Protein AF-A0A2D4P005-F1 (afdb_monomer_lite)

Organism: Micrurus surinamensis (NCBI:txid129470)

Sequenc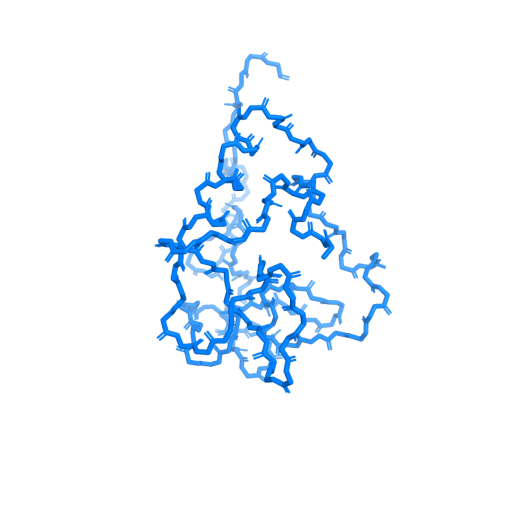e (133 aa):
EMGHNLGINHDRGFCKCIAGPCIMLPTISTKPAYQFSSCSVQEHQRYLLRGRPQCILNKPLSTDIITPPVCGNFFVDVGEECDCGSPQDCQSACCDARTCKLKHKAQCDSEECCEKCKFKKAGAECRAAKDDC

pLDDT: mean 95.26, std 3.29, range [80.81, 98.38]

InterPro domains:
  IPR001590 Peptidase M12B, ADAM/reprolysin [PF01421] (1-60)
  IPR001590 Peptidase M12B, ADAM/reprolysin [PS50215] (1-60)
  IPR001762 Disintegrin domain [PF00200] (78-133)
  IPR001762 Disintegrin domain [PS50214] (68-133)
  IPR001762 Disintegrin domain [SM00050] (77-133)
  IPR024079 Metallopeptidase, catalytic domain superfamily [G3DSA:3.40.390.10] (1-61)
  IPR036436 Disintegrin domain superfamily [G3DSA:4.10.70.10] (67-133)
  IPR036436 Disintegrin domain superfamily [SSF57552] (77-133)

Radius of gyration: 19.32 Å; chains: 1; bounding box: 40×44×46 Å

Secondary structure (DSSP, 8-state):
-HHHHTTPPPP-TT---SSS-BTT-SS--SS---B--HHHHHHHHHHHHHH--GGGSSPPPGGG--SPP-TTSSS--TT-S----STTT---SSEETTTTEEPTT---SSSTTEETTEEPPTT--SS--SS--

Foldseek 3Di:
DVLVVLQFAADDPVWDDPDDDDPRHPDDDPDDHDHHTPSSVVRSVVSCVPVVDPVVVDDDDLVVDPDPDDQQPQDQHPPAQAHQHAPVRRPWPQADSVRNYGDPPAPHTDALQDDPSDGHDPPDDSDDDPDPD

Structure (mmCIF, N/CA/C/O backbone):
data_AF-A0A2D4P005-F1
#
_entry.id   AF-A0A2D4P005-F1
#
loop_
_atom_site.group_PDB
_atom_site.id
_atom_site.type_symbol
_atom_site.label_atom_id
_atom_site.label_alt_id
_atom_site.label_comp_id
_atom_site.label_asym_id
_atom_site.label_entity_id
_atom_site.label_seq_id
_atom_site.pdbx_PDB_ins_code
_atom_site.Cartn_x
_atom_site.Cartn_y
_atom_site.Cartn_z
_atom_site.occupancy
_atom_site.B_iso_or_equiv
_atom_site.auth_seq_id
_atom_site.auth_comp_id
_atom_site.auth_asym_id
_atom_site.auth_atom_id
_atom_site.pdbx_PDB_model_num
ATOM 1 N N . GLU A 1 1 ? 4.073 -8.418 -16.883 1.00 95.94 1 GLU A N 1
ATOM 2 C CA . GLU A 1 1 ? 2.796 -7.879 -17.420 1.00 95.94 1 GLU A CA 1
ATOM 3 C C . GLU 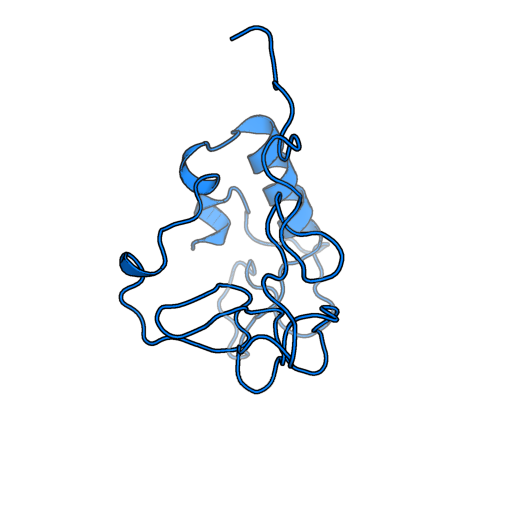A 1 1 ? 2.173 -6.749 -16.609 1.00 95.94 1 GLU A C 1
ATOM 5 O O . GLU A 1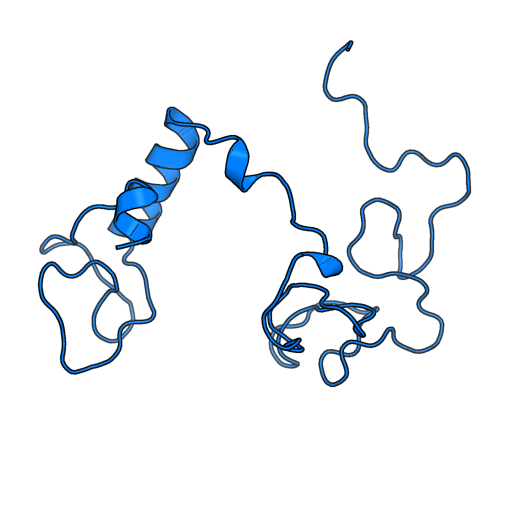 1 ? 2.133 -5.646 -17.130 1.00 95.94 1 GLU A O 1
ATOM 10 N N . MET A 1 2 ? 1.720 -6.933 -15.358 1.00 97.94 2 MET A N 1
ATOM 11 C CA . MET A 1 2 ? 1.068 -5.826 -14.618 1.00 97.94 2 MET A CA 1
ATOM 12 C C . MET A 1 2 ? 1.925 -4.549 -14.525 1.00 97.94 2 MET A C 1
ATOM 14 O O . MET A 1 2 ? 1.386 -3.452 -14.616 1.00 97.94 2 MET A O 1
ATOM 18 N N . GLY A 1 3 ? 3.254 -4.678 -14.432 1.00 97.88 3 GLY A N 1
ATOM 19 C CA . GLY A 1 3 ? 4.168 -3.532 -14.508 1.00 97.88 3 GLY A CA 1
ATOM 20 C C . GLY A 1 3 ? 4.040 -2.725 -15.809 1.00 97.88 3 GLY A C 1
ATOM 21 O O . GLY A 1 3 ? 4.005 -1.500 -15.755 1.00 97.88 3 GLY A O 1
ATOM 22 N N . HIS A 1 4 ? 3.872 -3.389 -16.959 1.00 98.38 4 HIS A N 1
ATOM 23 C CA . HIS A 1 4 ? 3.663 -2.725 -18.256 1.00 98.38 4 HIS A CA 1
ATOM 24 C C . HIS A 1 4 ? 2.356 -1.926 -18.274 1.00 98.38 4 HIS A C 1
ATOM 26 O O . HIS A 1 4 ? 2.352 -0.767 -18.686 1.00 98.38 4 HIS A O 1
ATOM 32 N N . ASN A 1 5 ? 1.265 -2.483 -17.731 1.00 98.12 5 ASN A N 1
ATOM 33 C CA . ASN A 1 5 ? -0.006 -1.755 -17.575 1.00 98.12 5 ASN A CA 1
ATOM 34 C C . ASN A 1 5 ? 0.137 -0.508 -16.685 1.00 98.12 5 ASN A C 1
ATOM 36 O O . ASN A 1 5 ? -0.577 0.476 -16.867 1.00 98.12 5 ASN A O 1
ATOM 40 N N . LEU A 1 6 ? 1.081 -0.545 -15.742 1.00 98.12 6 LEU A N 1
ATOM 41 C CA . LEU A 1 6 ? 1.425 0.546 -14.830 1.00 98.12 6 LEU A CA 1
ATOM 42 C C . LEU A 1 6 ? 2.539 1.462 -15.375 1.00 98.12 6 LEU A C 1
ATOM 44 O O . LEU A 1 6 ? 3.159 2.210 -14.612 1.00 98.12 6 LEU A O 1
ATOM 48 N N . GLY A 1 7 ? 2.779 1.418 -16.690 1.00 97.81 7 GLY A N 1
ATOM 49 C CA . GLY A 1 7 ? 3.660 2.333 -17.415 1.00 97.81 7 GLY A CA 1
ATOM 50 C C . GLY A 1 7 ? 5.153 2.048 -17.276 1.00 97.81 7 GLY A C 1
ATOM 51 O O . GLY A 1 7 ? 5.961 2.940 -17.534 1.00 97.81 7 GLY A O 1
ATOM 52 N N . ILE A 1 8 ? 5.521 0.837 -16.860 1.00 98.31 8 ILE A N 1
ATOM 53 C CA . ILE A 1 8 ? 6.912 0.421 -16.680 1.00 98.31 8 ILE A CA 1
ATOM 54 C C . ILE A 1 8 ? 7.376 -0.357 -17.908 1.00 98.31 8 ILE A C 1
ATOM 56 O O . ILE A 1 8 ? 6.705 -1.297 -18.304 1.00 98.31 8 ILE A O 1
ATOM 60 N N . ASN A 1 9 ? 8.526 -0.016 -18.487 1.00 97.75 9 ASN A N 1
ATOM 61 C CA . ASN A 1 9 ? 9.117 -0.737 -19.614 1.00 97.75 9 ASN A CA 1
ATOM 62 C C . ASN A 1 9 ? 10.156 -1.761 -19.150 1.00 97.75 9 ASN A C 1
ATOM 64 O O . ASN A 1 9 ? 10.540 -1.813 -17.982 1.00 97.75 9 ASN A O 1
ATOM 68 N N . HIS A 1 10 ? 10.657 -2.562 -20.095 1.00 97.75 10 HIS A N 1
ATOM 69 C CA . HIS A 1 10 ? 11.772 -3.454 -19.804 1.00 97.75 10 HIS A CA 1
ATOM 70 C C . HIS A 1 10 ? 13.031 -2.694 -19.361 1.00 97.75 10 HIS A C 1
ATOM 72 O O . HIS A 1 10 ? 13.408 -1.669 -19.940 1.00 97.75 10 HIS A O 1
ATOM 78 N N . ASP A 1 11 ? 13.718 -3.268 -18.377 1.00 96.62 11 ASP A N 1
ATOM 79 C CA . ASP A 1 11 ? 14.990 -2.794 -17.857 1.00 96.62 11 ASP A CA 1
ATOM 80 C C . ASP A 1 11 ? 16.078 -2.792 -18.943 1.00 96.62 11 ASP A C 1
ATOM 82 O O . ASP A 1 11 ? 16.196 -3.706 -19.762 1.00 96.62 11 ASP A O 1
ATOM 86 N N . ARG A 1 12 ? 16.913 -1.746 -18.927 1.00 91.19 12 ARG A N 1
ATOM 87 C CA . ARG A 1 12 ? 18.086 -1.578 -19.803 1.00 91.19 12 ARG A CA 1
ATOM 88 C C . ARG A 1 12 ? 19.377 -1.787 -19.012 1.00 91.19 12 ARG A C 1
ATOM 90 O O . ARG A 1 12 ? 19.354 -1.854 -17.790 1.00 91.19 12 ARG A O 1
ATOM 97 N N . GLY A 1 13 ? 20.527 -1.820 -19.689 1.00 84.31 13 GLY A N 1
ATOM 98 C CA . GLY A 1 13 ? 21.814 -2.203 -19.078 1.00 84.31 13 GLY A CA 1
ATOM 99 C C . GLY A 1 13 ? 22.283 -1.394 -17.853 1.00 84.31 13 GLY A C 1
ATOM 100 O O . GLY A 1 13 ? 23.119 -1.879 -17.099 1.00 84.31 13 GLY A O 1
ATOM 101 N N . PHE A 1 14 ? 21.759 -0.186 -17.620 1.00 89.69 14 PHE A N 1
ATOM 102 C CA . PHE A 1 14 ? 22.068 0.621 -16.428 1.00 89.69 14 PHE A CA 1
ATOM 103 C C . PHE A 1 14 ? 21.070 0.435 -15.270 1.00 89.69 14 PHE A C 1
ATOM 105 O O . PHE A 1 14 ? 21.327 0.911 -14.164 1.00 89.69 14 PHE A O 1
ATOM 112 N N . CYS A 1 15 ? 19.949 -0.248 -15.500 1.00 94.44 15 CYS A N 1
ATOM 113 C CA . CYS A 1 15 ? 18.927 -0.530 -14.499 1.00 94.44 15 CYS A CA 1
ATOM 114 C C . CYS A 1 15 ? 19.372 -1.708 -13.630 1.00 94.44 15 CYS A C 1
ATOM 116 O O . CYS A 1 15 ? 19.796 -2.741 -14.147 1.00 94.44 15 CYS A O 1
ATOM 118 N N . LYS A 1 16 ? 19.314 -1.549 -12.304 1.00 88.56 16 LYS A N 1
ATOM 119 C CA . LYS A 1 16 ? 19.823 -2.550 -11.357 1.00 88.56 16 LYS A CA 1
ATOM 120 C C . LYS A 1 16 ? 18.814 -2.832 -10.249 1.00 88.56 16 LYS A C 1
ATOM 122 O O . LYS A 1 16 ? 18.144 -1.913 -9.779 1.00 88.56 16 LYS A O 1
ATOM 127 N N . CYS A 1 17 ? 18.776 -4.090 -9.821 1.00 92.12 17 CYS A N 1
ATOM 128 C CA . CYS A 1 17 ? 18.163 -4.539 -8.572 1.00 92.12 17 CYS A CA 1
ATOM 129 C C . CYS A 1 17 ? 19.260 -4.911 -7.573 1.00 92.12 17 CYS A C 1
ATOM 131 O O . CYS A 1 17 ? 20.390 -5.206 -7.968 1.00 92.12 17 CYS A O 1
ATOM 133 N N . ILE A 1 18 ? 18.935 -4.876 -6.280 1.00 85.69 18 ILE A N 1
ATOM 134 C CA . ILE A 1 18 ? 19.910 -5.110 -5.205 1.00 85.69 18 ILE A CA 1
ATOM 135 C C . ILE A 1 18 ? 20.348 -6.577 -5.192 1.00 85.69 18 ILE A C 1
ATOM 137 O O . ILE A 1 18 ? 21.527 -6.875 -5.009 1.00 85.69 18 ILE A O 1
ATOM 141 N N . ALA A 1 19 ? 19.408 -7.493 -5.419 1.00 85.44 19 ALA A N 1
ATOM 142 C CA . ALA A 1 19 ? 19.678 -8.919 -5.471 1.00 85.44 19 ALA A CA 1
ATOM 143 C C . ALA A 1 19 ? 18.823 -9.602 -6.541 1.00 85.44 19 ALA A C 1
ATOM 145 O O . ALA A 1 19 ? 17.618 -9.375 -6.624 1.00 85.44 19 ALA A O 1
ATOM 146 N N . GLY A 1 20 ? 19.452 -10.489 -7.314 1.00 87.62 20 GLY A N 1
ATOM 147 C CA . GLY A 1 20 ? 18.759 -11.328 -8.289 1.00 87.62 20 GLY A CA 1
ATOM 148 C C . GLY A 1 20 ? 18.240 -10.585 -9.531 1.00 87.62 20 GLY A C 1
ATOM 149 O O . GLY A 1 20 ? 18.614 -9.436 -9.779 1.00 87.62 20 GLY A O 1
ATOM 150 N N . PRO A 1 21 ? 17.431 -11.273 -10.357 1.00 92.38 21 PRO A N 1
ATOM 151 C CA . PRO A 1 21 ? 16.794 -10.677 -11.526 1.00 92.38 21 PRO A CA 1
ATOM 152 C C . PRO A 1 21 ? 15.727 -9.646 -11.132 1.00 92.38 21 PRO A C 1
ATOM 154 O O . PRO A 1 21 ? 14.998 -9.829 -10.157 1.00 92.38 21 PRO A O 1
ATOM 157 N N . CYS A 1 22 ? 15.606 -8.585 -11.931 1.00 95.19 22 CYS A N 1
ATOM 158 C CA . CYS A 1 22 ? 14.525 -7.611 -11.812 1.00 95.19 22 CYS A CA 1
ATOM 159 C C . CYS A 1 22 ? 13.236 -8.124 -12.466 1.00 95.19 22 CYS A C 1
ATOM 161 O O . CYS A 1 22 ? 13.290 -8.838 -13.467 1.00 95.19 22 CYS A O 1
ATOM 163 N N . ILE A 1 23 ? 12.078 -7.710 -11.937 1.00 96.00 23 ILE A N 1
ATOM 164 C CA . ILE A 1 23 ? 10.750 -8.074 -12.471 1.00 96.00 23 ILE A CA 1
ATOM 165 C C . ILE A 1 23 ? 10.604 -7.661 -13.942 1.00 96.00 23 ILE A C 1
ATOM 167 O O . ILE A 1 23 ? 9.977 -8.374 -14.719 1.00 96.00 23 ILE A O 1
ATOM 171 N N . MET A 1 24 ? 11.201 -6.530 -14.327 1.00 97.12 24 MET A N 1
ATOM 172 C CA . MET A 1 24 ? 11.069 -5.956 -15.667 1.00 97.12 24 MET A CA 1
ATOM 173 C C . MET A 1 24 ? 12.233 -6.317 -16.593 1.00 97.12 24 MET A C 1
ATOM 175 O O . MET A 1 24 ? 12.458 -5.633 -17.588 1.00 97.12 24 MET A O 1
ATOM 179 N N . LEU A 1 25 ? 12.980 -7.390 -16.317 1.00 95.12 25 LEU A N 1
ATOM 180 C CA . LEU A 1 25 ? 13.938 -7.895 -17.300 1.00 95.12 25 LEU A CA 1
ATOM 181 C C . LEU A 1 25 ? 13.225 -8.248 -18.620 1.00 95.12 25 LEU A C 1
ATOM 183 O O . LEU A 1 25 ? 12.129 -8.806 -18.593 1.00 95.12 25 LEU A O 1
ATOM 187 N N . PRO A 1 26 ? 13.850 -7.979 -19.783 1.00 94.25 26 PRO A N 1
ATOM 188 C CA . PRO A 1 26 ? 13.253 -8.286 -21.085 1.00 94.25 26 PRO A CA 1
ATOM 189 C C . PRO A 1 26 ? 13.151 -9.790 -21.365 1.00 94.25 26 PRO A C 1
ATOM 191 O O . PRO A 1 26 ? 12.523 -10.196 -22.341 1.00 94.25 26 PRO A O 1
ATOM 194 N N . THR A 1 27 ? 13.801 -10.619 -20.548 1.00 92.06 27 THR A N 1
ATOM 195 C CA . THR A 1 27 ? 13.813 -12.074 -20.669 1.00 92.06 27 THR A CA 1
ATOM 196 C C . THR A 1 27 ? 13.477 -12.724 -19.335 1.00 92.06 27 THR A C 1
ATOM 198 O O . THR A 1 27 ? 13.831 -12.230 -18.263 1.00 92.06 27 THR A O 1
ATOM 201 N N . ILE A 1 28 ? 12.804 -13.872 -19.410 1.00 89.75 28 ILE A N 1
ATOM 202 C CA . ILE A 1 28 ? 12.456 -14.666 -18.233 1.00 89.75 28 ILE A CA 1
ATOM 203 C C . ILE A 1 28 ? 13.730 -15.289 -17.654 1.00 89.75 28 ILE A C 1
ATOM 205 O O . ILE A 1 28 ? 14.503 -15.937 -18.362 1.00 89.75 28 ILE A O 1
ATOM 209 N N . SER A 1 29 ? 13.935 -15.107 -16.351 1.00 88.56 29 SER A N 1
ATOM 210 C CA . SER A 1 29 ? 14.990 -15.777 -15.592 1.00 88.56 29 SER A CA 1
ATOM 211 C C . SER A 1 29 ? 14.473 -17.078 -14.978 1.00 88.56 29 SER A C 1
ATOM 213 O O . SER A 1 29 ? 13.307 -17.179 -14.608 1.00 88.56 29 SER A O 1
ATOM 215 N N . THR A 1 30 ? 15.354 -18.065 -14.803 1.00 91.56 30 THR A N 1
ATOM 216 C CA . THR A 1 30 ? 15.050 -19.283 -14.029 1.00 91.56 30 THR A CA 1
ATOM 217 C C . THR A 1 30 ? 14.995 -19.024 -12.524 1.00 91.56 30 THR A C 1
ATOM 219 O O . THR A 1 30 ? 14.483 -19.851 -11.773 1.00 91.56 30 THR A O 1
ATOM 222 N N . LYS A 1 31 ? 15.531 -17.885 -12.067 1.00 90.38 31 LYS A N 1
ATOM 223 C CA . LYS A 1 31 ? 15.418 -17.429 -10.681 1.00 90.38 31 LYS A CA 1
ATOM 224 C C . LYS A 1 31 ? 14.203 -16.511 -10.552 1.00 90.38 31 LYS A C 1
ATOM 226 O O . LYS A 1 31 ? 14.016 -15.653 -11.415 1.00 90.38 31 LYS A O 1
ATOM 231 N N . PRO A 1 32 ? 13.408 -16.638 -9.481 1.00 87.81 32 PRO A N 1
ATOM 232 C CA . PRO A 1 32 ? 12.274 -15.754 -9.275 1.00 87.81 32 PRO A CA 1
ATOM 233 C C . PRO A 1 32 ? 12.745 -14.312 -9.046 1.00 87.81 32 PRO A C 1
ATOM 235 O O . PRO A 1 32 ? 13.764 -14.070 -8.392 1.00 87.81 32 PRO A O 1
ATOM 238 N N . ALA A 1 33 ? 11.988 -13.365 -9.596 1.00 91.88 33 ALA A N 1
ATOM 239 C CA . ALA A 1 33 ? 12.208 -11.934 -9.446 1.00 91.88 33 ALA A CA 1
ATOM 240 C C . ALA A 1 33 ? 11.125 -11.341 -8.539 1.00 91.88 33 ALA A C 1
ATOM 242 O O . ALA A 1 33 ? 9.938 -11.533 -8.791 1.00 91.88 33 ALA A O 1
ATOM 243 N N . TYR A 1 34 ? 11.537 -10.596 -7.515 1.00 92.06 34 TYR A N 1
ATOM 244 C CA . TYR A 1 34 ? 10.624 -9.946 -6.561 1.00 92.06 34 TYR A CA 1
ATOM 245 C C . TYR A 1 34 ? 10.870 -8.440 -6.429 1.00 92.06 34 TYR A C 1
ATOM 247 O O . TYR A 1 34 ? 10.182 -7.763 -5.675 1.00 92.06 34 TYR A O 1
ATOM 255 N N . GLN A 1 35 ? 11.868 -7.909 -7.140 1.00 94.88 35 GLN A N 1
ATOM 256 C CA . GLN A 1 35 ? 12.273 -6.512 -7.036 1.00 94.88 35 GLN A CA 1
ATOM 257 C C . GLN A 1 35 ? 12.085 -5.796 -8.367 1.00 94.88 35 GLN A C 1
ATOM 259 O O . GLN A 1 35 ? 12.441 -6.306 -9.433 1.00 94.88 35 GLN A O 1
ATOM 264 N N . PHE A 1 36 ? 11.561 -4.580 -8.286 1.00 96.69 36 PHE A N 1
ATOM 265 C CA . PHE A 1 36 ? 11.634 -3.616 -9.372 1.00 96.69 36 PHE A CA 1
ATOM 266 C C . PHE A 1 36 ? 12.997 -2.921 -9.360 1.00 96.69 36 PHE A C 1
ATOM 268 O O . PHE A 1 36 ? 13.577 -2.685 -8.298 1.00 96.69 36 PHE A O 1
ATOM 275 N N . SER A 1 37 ? 13.510 -2.583 -10.542 1.00 96.62 37 SER A N 1
ATOM 276 C CA . SER A 1 37 ? 14.741 -1.802 -10.658 1.00 96.62 37 SER A CA 1
ATOM 277 C C . SER A 1 37 ? 14.502 -0.332 -10.296 1.00 96.62 37 SER A C 1
ATOM 279 O O . SER A 1 37 ? 13.368 0.156 -10.288 1.00 96.62 37 SER A O 1
ATOM 281 N N . SER A 1 38 ? 15.579 0.426 -10.088 1.00 94.44 38 SER A N 1
ATOM 282 C CA . SER A 1 38 ? 15.485 1.886 -9.938 1.00 94.44 38 SER A CA 1
ATOM 283 C C . SER A 1 38 ? 14.835 2.579 -11.147 1.00 94.44 38 SER A C 1
ATOM 285 O O . SER A 1 38 ? 14.106 3.557 -10.977 1.00 94.44 38 SER A O 1
ATOM 287 N N . CYS A 1 39 ? 15.044 2.058 -12.362 1.00 97.12 39 CYS A N 1
ATOM 288 C CA . CYS A 1 39 ? 14.386 2.552 -13.572 1.00 97.12 39 CYS A CA 1
ATOM 289 C C . CYS A 1 39 ? 12.881 2.306 -13.521 1.00 97.12 39 CYS A C 1
ATOM 291 O O . CYS A 1 39 ? 12.102 3.217 -13.793 1.00 97.12 39 CYS A O 1
ATOM 293 N N . SER A 1 40 ? 12.483 1.095 -13.123 1.00 97.81 40 SER A N 1
ATOM 294 C CA . SER A 1 40 ? 11.080 0.703 -13.026 1.00 97.81 40 SER A CA 1
ATOM 295 C C . SER A 1 40 ? 10.299 1.614 -12.075 1.00 97.81 40 SER A C 1
ATOM 297 O O . SER A 1 40 ? 9.227 2.108 -12.422 1.00 97.81 40 SER A O 1
ATOM 299 N N . VAL A 1 41 ? 10.874 1.905 -10.901 1.00 96.75 41 VAL A N 1
ATOM 300 C CA . VAL A 1 41 ? 10.288 2.826 -9.912 1.00 96.75 41 VAL A CA 1
ATOM 301 C C . VAL A 1 41 ? 10.107 4.227 -10.503 1.00 96.75 41 VAL A C 1
ATOM 303 O O . VAL A 1 41 ? 9.042 4.832 -10.370 1.00 96.75 41 VAL A O 1
ATOM 306 N N . GLN A 1 42 ? 11.125 4.736 -11.201 1.00 96.88 42 GLN A N 1
ATOM 307 C CA . GLN A 1 42 ? 11.078 6.065 -11.805 1.00 96.88 42 GLN A CA 1
ATOM 308 C C . GLN A 1 42 ? 10.043 6.156 -12.937 1.00 96.88 42 GLN A C 1
ATOM 310 O O . GLN A 1 42 ? 9.345 7.163 -13.064 1.00 96.88 42 GLN A O 1
ATOM 315 N N . GLU A 1 43 ? 9.936 5.128 -13.776 1.00 97.94 43 GLU A N 1
ATOM 316 C CA . GLU A 1 43 ? 8.949 5.077 -14.855 1.00 97.94 43 GLU A CA 1
ATOM 317 C C . GLU A 1 43 ? 7.522 4.998 -14.317 1.00 97.94 43 GLU A C 1
ATOM 319 O O . GLU A 1 43 ? 6.676 5.788 -14.742 1.00 97.94 43 GLU A O 1
ATOM 324 N N . HIS A 1 44 ? 7.281 4.157 -13.308 1.00 98.38 44 HIS A N 1
ATOM 325 C CA . HIS A 1 44 ? 5.981 4.082 -12.651 1.00 98.38 44 HIS A CA 1
ATOM 326 C C . HIS A 1 44 ? 5.572 5.424 -12.027 1.00 98.38 44 HIS A C 1
ATOM 328 O O . HIS A 1 44 ? 4.450 5.893 -12.217 1.00 98.38 44 HIS A O 1
ATOM 334 N N . GLN A 1 45 ? 6.501 6.106 -11.349 1.00 98.31 45 GLN A N 1
ATOM 335 C CA . GLN A 1 45 ? 6.238 7.430 -10.786 1.00 98.31 45 GLN A CA 1
ATOM 336 C C . GLN A 1 45 ? 5.830 8.437 -11.874 1.00 98.31 45 GLN A C 1
ATOM 338 O O . GLN A 1 45 ? 4.874 9.194 -11.695 1.00 98.31 45 GLN A O 1
ATOM 343 N N . ARG A 1 46 ? 6.511 8.439 -13.031 1.00 98.25 46 ARG A N 1
ATOM 344 C CA . ARG A 1 46 ? 6.122 9.294 -14.168 1.00 98.25 46 ARG A CA 1
ATOM 345 C C . ARG A 1 46 ? 4.734 8.939 -14.692 1.00 98.25 46 ARG A C 1
ATOM 347 O O . ARG A 1 46 ? 3.980 9.852 -15.028 1.00 98.25 46 ARG A O 1
ATOM 354 N N . TYR A 1 47 ? 4.405 7.651 -14.771 1.00 98.00 47 TYR A N 1
ATOM 355 C CA . TYR A 1 47 ? 3.083 7.186 -15.180 1.00 98.00 47 TYR A CA 1
ATOM 356 C C . TYR A 1 47 ? 1.991 7.699 -14.234 1.00 98.00 47 TYR A C 1
ATOM 358 O O . TYR A 1 47 ? 1.038 8.315 -14.706 1.00 98.00 47 TYR A O 1
ATOM 366 N N . LEU A 1 48 ? 2.160 7.559 -12.915 1.00 98.12 48 LEU A N 1
ATOM 367 C CA . LEU A 1 48 ? 1.188 8.053 -11.933 1.00 98.12 48 LEU A CA 1
ATOM 368 C C . LEU A 1 48 ? 0.995 9.573 -12.022 1.00 98.12 48 LEU A C 1
ATOM 370 O O . LEU A 1 48 ? -0.137 10.055 -12.015 1.00 98.12 48 LEU A O 1
ATOM 374 N N . LEU A 1 49 ? 2.085 10.334 -12.165 1.00 97.31 49 LEU A N 1
ATOM 375 C CA . LEU A 1 49 ? 2.026 11.797 -12.233 1.00 97.31 49 LEU A CA 1
ATOM 376 C C . LEU A 1 49 ? 1.363 12.317 -13.516 1.00 97.31 49 LEU A C 1
ATOM 378 O O . LEU A 1 49 ? 0.671 13.338 -13.468 1.00 97.31 49 LEU A O 1
ATOM 382 N N . ARG A 1 50 ? 1.578 11.634 -14.650 1.00 96.56 50 ARG A N 1
ATOM 383 C CA . ARG A 1 50 ? 1.039 12.023 -15.965 1.00 96.56 50 ARG A CA 1
ATOM 384 C C . ARG A 1 50 ? -0.363 11.479 -16.213 1.00 96.56 50 ARG A C 1
ATOM 386 O O . ARG A 1 50 ? -1.239 12.235 -16.609 1.00 96.56 50 ARG A O 1
ATOM 393 N N . GLY A 1 51 ? -0.550 10.177 -16.016 1.00 94.44 51 GLY A N 1
ATOM 394 C CA . GLY A 1 51 ? -1.790 9.470 -16.324 1.00 94.44 51 GLY A CA 1
ATOM 395 C C . GLY A 1 51 ? -2.860 9.631 -15.252 1.00 94.44 51 GLY A C 1
ATOM 396 O O . GLY A 1 51 ? -4.039 9.612 -15.584 1.00 94.44 51 GLY A O 1
ATOM 397 N N . ARG A 1 52 ? -2.459 9.809 -13.982 1.00 95.00 52 ARG A N 1
ATOM 398 C CA . ARG A 1 52 ? -3.356 9.950 -12.820 1.00 95.00 52 ARG A CA 1
ATOM 399 C C . ARG A 1 52 ? -4.538 8.964 -12.870 1.00 95.00 52 ARG A C 1
ATOM 401 O O . ARG A 1 52 ? -5.691 9.403 -12.842 1.00 95.00 52 ARG A O 1
ATOM 408 N N . PRO A 1 53 ? -4.282 7.649 -12.985 1.00 95.88 53 PRO A N 1
ATOM 409 C CA . PRO A 1 53 ? -5.351 6.660 -13.093 1.00 95.88 53 PRO A CA 1
ATOM 410 C C . PRO A 1 53 ? -6.227 6.695 -11.836 1.00 95.88 53 PRO A C 1
ATOM 412 O O . PRO A 1 53 ? -5.756 6.447 -10.731 1.00 95.88 53 PRO A O 1
ATOM 415 N N . GLN A 1 54 ? -7.506 7.029 -11.997 1.00 96.25 54 GLN A N 1
ATOM 416 C CA . GLN A 1 54 ? -8.414 7.213 -10.860 1.00 96.25 54 GLN A CA 1
ATOM 417 C C . GLN A 1 54 ? -8.901 5.880 -10.271 1.00 96.25 54 GLN A C 1
ATOM 419 O O . GLN A 1 54 ? -9.135 5.787 -9.071 1.00 96.25 54 GLN A O 1
ATOM 424 N N . CYS A 1 55 ? -9.003 4.831 -11.091 1.00 96.31 55 CYS A N 1
ATOM 425 C CA . CYS A 1 55 ? -9.565 3.532 -10.701 1.00 96.31 55 CYS A CA 1
ATOM 426 C C . CYS A 1 55 ? -8.700 2.705 -9.735 1.00 96.31 55 CYS A C 1
ATOM 428 O O . CYS A 1 55 ? -9.129 1.642 -9.304 1.00 96.31 55 CYS A O 1
ATOM 430 N N . ILE A 1 56 ? -7.484 3.158 -9.422 1.00 96.19 56 ILE A N 1
ATOM 431 C CA . ILE A 1 56 ? -6.596 2.504 -8.449 1.00 96.19 56 ILE A CA 1
ATOM 432 C C . ILE A 1 56 ? -6.564 3.237 -7.101 1.00 96.19 56 ILE A C 1
ATOM 434 O O . ILE A 1 56 ? -5.780 2.878 -6.229 1.00 96.19 56 ILE A O 1
ATOM 438 N N . LEU A 1 57 ? -7.370 4.295 -6.941 1.00 94.19 57 LEU A N 1
ATOM 439 C CA . LEU A 1 57 ? -7.420 5.096 -5.714 1.00 94.19 57 LEU A CA 1
ATOM 440 C C . LEU A 1 57 ? -8.467 4.584 -4.721 1.00 94.19 57 LEU A C 1
ATOM 442 O O . LEU A 1 57 ? -8.334 4.808 -3.520 1.00 94.19 57 LEU A O 1
ATOM 446 N N . ASN A 1 58 ? -9.516 3.914 -5.203 1.00 91.38 58 ASN A N 1
ATOM 447 C CA . ASN A 1 58 ? -10.527 3.328 -4.335 1.00 91.38 58 ASN A CA 1
ATOM 448 C C . ASN A 1 58 ? -9.997 2.038 -3.701 1.00 91.38 58 ASN A C 1
ATOM 450 O O . ASN A 1 58 ? -9.652 1.081 -4.393 1.00 91.38 58 ASN A O 1
ATOM 454 N N . LYS A 1 59 ? -9.980 1.998 -2.367 1.00 92.38 59 LYS A N 1
ATOM 455 C CA . LYS A 1 59 ? -9.751 0.761 -1.621 1.00 92.38 59 LYS A CA 1
ATOM 456 C C . LYS A 1 59 ? -10.981 -0.150 -1.797 1.00 92.38 59 LYS A C 1
ATOM 458 O O . LYS A 1 59 ? -12.089 0.329 -1.549 1.00 92.38 59 LYS A O 1
ATOM 463 N N . PRO A 1 60 ? -10.826 -1.415 -2.228 1.00 94.69 60 PRO A N 1
ATOM 464 C CA . PRO A 1 60 ? -11.946 -2.353 -2.298 1.00 94.69 60 PRO A CA 1
ATOM 465 C C . PRO A 1 60 ? -12.503 -2.639 -0.899 1.00 94.69 60 PRO A C 1
ATOM 467 O O . PRO A 1 60 ? -11.775 -2.537 0.095 1.00 94.69 60 PRO A O 1
ATOM 470 N N . LEU A 1 61 ? -13.783 -3.009 -0.811 1.00 94.88 61 LEU A N 1
ATOM 471 C CA . LEU A 1 61 ? -14.334 -3.507 0.446 1.00 94.88 61 LEU A CA 1
ATOM 472 C C . LEU A 1 61 ? -13.744 -4.888 0.725 1.00 94.88 61 LEU A C 1
ATOM 474 O O . LEU A 1 61 ? -13.537 -5.675 -0.196 1.00 94.88 61 LEU A O 1
ATOM 478 N N . SER A 1 62 ? -13.531 -5.225 1.996 1.00 94.81 62 SER A N 1
ATOM 479 C CA . SER A 1 62 ? -13.022 -6.551 2.371 1.00 94.81 62 SER A CA 1
ATOM 480 C C . SER A 1 62 ? -13.936 -7.676 1.870 1.00 94.81 62 SER A C 1
ATOM 482 O O . SER A 1 62 ? -13.465 -8.749 1.521 1.00 94.81 62 SER A O 1
ATOM 484 N N . THR A 1 63 ? -15.243 -7.419 1.763 1.00 96.31 63 THR A N 1
ATOM 485 C CA . THR A 1 63 ? -16.234 -8.358 1.215 1.00 96.31 63 THR A CA 1
ATOM 486 C C . THR A 1 63 ? -16.129 -8.576 -0.295 1.00 96.31 63 THR A C 1
ATOM 488 O O . THR A 1 63 ? -16.694 -9.545 -0.793 1.00 96.31 63 THR A O 1
ATOM 491 N N . ASP A 1 64 ? -15.432 -7.696 -1.021 1.00 96.94 64 ASP A N 1
ATOM 492 C CA . ASP A 1 64 ? -15.210 -7.824 -2.467 1.00 96.94 64 ASP A CA 1
ATOM 493 C C . ASP A 1 64 ? -13.975 -8.689 -2.782 1.00 96.94 64 ASP A C 1
ATOM 495 O O . ASP A 1 64 ? -13.769 -9.102 -3.926 1.00 96.94 64 ASP A O 1
ATOM 499 N N . ILE A 1 65 ? -13.140 -8.973 -1.776 1.00 96.75 65 ILE A N 1
ATOM 500 C CA . ILE A 1 65 ? -11.955 -9.816 -1.913 1.00 96.75 65 ILE A CA 1
ATOM 501 C C . ILE A 1 65 ? -12.375 -11.286 -1.832 1.00 96.75 65 ILE A C 1
ATOM 503 O O . ILE A 1 65 ? -12.813 -11.782 -0.799 1.00 96.75 65 ILE A O 1
ATOM 507 N N . ILE A 1 66 ? -12.238 -11.994 -2.954 1.00 95.56 66 ILE A N 1
ATOM 508 C CA . ILE A 1 66 ? -12.640 -13.407 -3.078 1.00 95.56 66 ILE A CA 1
ATOM 509 C C . ILE A 1 66 ? -11.536 -14.395 -2.685 1.00 95.56 66 ILE A C 1
ATOM 511 O O . ILE A 1 66 ? -11.776 -15.600 -2.601 1.00 95.56 66 ILE A O 1
ATOM 515 N N . THR A 1 67 ? -10.306 -13.912 -2.518 1.00 96.06 67 THR A N 1
ATOM 516 C CA . THR A 1 67 ? -9.185 -14.742 -2.078 1.00 96.06 67 THR A CA 1
ATOM 517 C C . THR A 1 67 ? -9.294 -15.027 -0.581 1.00 96.06 67 THR A C 1
ATOM 519 O O . THR A 1 67 ? -9.850 -14.206 0.147 1.00 96.06 67 THR A O 1
ATOM 522 N N . PRO A 1 68 ? -8.763 -16.162 -0.092 1.00 97.44 68 PRO A N 1
ATOM 523 C CA . PRO A 1 68 ? -8.695 -16.413 1.343 1.00 97.44 68 PRO A CA 1
ATOM 524 C C . PRO A 1 68 ? -7.987 -15.260 2.079 1.00 97.44 68 PRO A C 1
ATOM 526 O O . PRO A 1 68 ? -6.969 -14.796 1.560 1.00 97.44 68 PRO A O 1
ATOM 529 N N . PRO A 1 69 ? -8.480 -14.835 3.259 1.00 97.50 69 PRO A N 1
ATOM 530 C CA . PRO A 1 69 ? -7.821 -13.828 4.091 1.00 97.50 69 PRO A CA 1
ATOM 531 C C . PRO A 1 69 ? -6.362 -14.181 4.389 1.00 97.50 69 PRO A C 1
ATOM 533 O O . PRO A 1 69 ? -6.062 -15.347 4.677 1.00 97.50 69 PRO A O 1
ATOM 536 N N . VAL A 1 70 ? -5.463 -13.193 4.345 1.00 98.00 70 VAL A N 1
ATOM 537 C CA . VAL A 1 70 ? -4.040 -13.397 4.658 1.00 98.00 70 VAL A CA 1
ATOM 538 C C . VAL A 1 70 ? -3.537 -12.352 5.644 1.00 98.00 70 VAL A C 1
ATOM 540 O O . VAL A 1 70 ? -3.097 -11.281 5.244 1.00 98.00 70 VAL A O 1
ATOM 543 N N . CYS A 1 71 ? -3.454 -12.745 6.912 1.00 98.19 71 CYS A N 1
ATOM 544 C CA . CYS A 1 71 ? -2.903 -11.885 7.949 1.00 98.19 71 CYS A CA 1
ATOM 545 C C . CYS A 1 71 ? -1.430 -11.534 7.689 1.00 98.19 71 CYS A C 1
ATOM 547 O O . CYS A 1 71 ? -0.571 -12.418 7.571 1.00 98.19 71 CYS A O 1
ATOM 549 N N . GLY A 1 72 ? -1.144 -10.234 7.650 1.00 97.69 72 GLY A N 1
ATOM 550 C CA . GLY A 1 72 ? 0.172 -9.652 7.410 1.00 97.69 72 GLY A CA 1
ATOM 551 C C . GLY A 1 72 ? 0.396 -9.201 5.964 1.00 97.69 72 GLY A C 1
ATOM 552 O O . GLY A 1 72 ? 1.549 -8.987 5.576 1.00 97.69 72 GLY A O 1
ATOM 553 N N . ASN A 1 73 ? -0.662 -9.078 5.156 1.00 96.81 73 ASN A N 1
ATOM 554 C CA . ASN A 1 73 ? -0.604 -8.631 3.761 1.00 96.81 73 ASN A CA 1
ATOM 555 C C . ASN A 1 73 ? -0.843 -7.111 3.601 1.00 96.81 73 ASN A C 1
ATOM 557 O O . 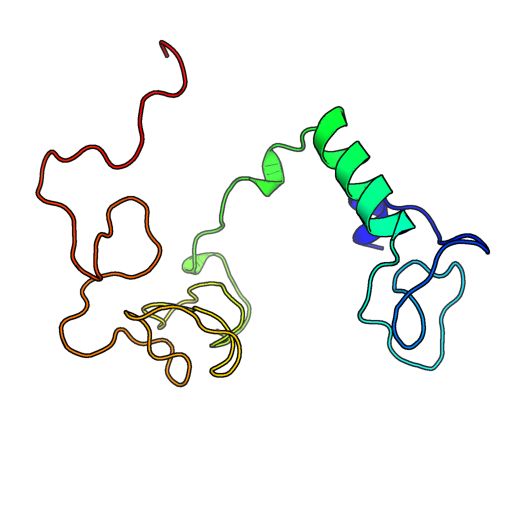ASN A 1 73 ? -0.863 -6.621 2.469 1.00 96.81 73 ASN A O 1
ATOM 561 N N . PHE A 1 74 ? -0.965 -6.375 4.715 1.00 96.38 74 PHE A N 1
ATOM 562 C CA . PHE A 1 74 ? -1.264 -4.936 4.794 1.00 96.38 74 PHE A CA 1
ATOM 563 C C . PHE A 1 74 ? -2.690 -4.544 4.365 1.00 96.38 74 PHE A C 1
ATOM 565 O O . PHE A 1 74 ? -2.965 -3.365 4.111 1.00 96.38 74 PHE A O 1
ATOM 572 N N . PHE A 1 75 ? -3.614 -5.499 4.288 1.00 95.75 75 PHE A N 1
ATOM 573 C CA . PHE A 1 75 ? -5.008 -5.270 3.943 1.00 95.75 75 PHE A CA 1
ATOM 574 C C . PHE A 1 75 ? -5.923 -5.979 4.942 1.00 95.75 75 PHE A C 1
ATOM 576 O O . PHE A 1 75 ? -5.821 -7.173 5.145 1.00 95.75 75 PHE A O 1
ATOM 583 N N . VAL A 1 76 ? -6.858 -5.236 5.542 1.00 96.38 76 VAL A N 1
ATOM 584 C CA . VAL A 1 76 ? -7.823 -5.811 6.492 1.00 96.38 76 VAL A CA 1
ATOM 585 C C . VAL A 1 76 ? -8.837 -6.669 5.736 1.00 96.38 76 VAL A C 1
ATOM 587 O O . VAL A 1 76 ? -9.786 -6.138 5.150 1.00 96.38 76 VAL A O 1
ATOM 590 N N . ASP A 1 77 ? -8.632 -7.981 5.748 1.00 97.19 77 ASP A N 1
ATOM 591 C CA . ASP A 1 77 ? -9.518 -8.962 5.126 1.00 97.19 77 ASP A CA 1
ATOM 592 C C . ASP A 1 77 ? -10.724 -9.307 6.025 1.00 97.19 77 ASP A C 1
ATOM 594 O O . ASP A 1 77 ? -10.820 -8.928 7.197 1.00 97.19 77 ASP A O 1
ATOM 598 N N . VAL A 1 78 ? -11.700 -10.044 5.479 1.00 97.25 78 VAL A N 1
ATOM 599 C CA . VAL A 1 78 ? -12.853 -10.513 6.264 1.00 97.25 78 VAL A CA 1
ATOM 600 C C . VAL A 1 78 ? -12.380 -11.396 7.422 1.00 97.25 78 VAL A C 1
ATOM 602 O O . VAL A 1 78 ? -11.760 -12.436 7.219 1.00 97.25 78 VAL A O 1
ATOM 605 N N . GLY A 1 79 ? -12.749 -11.006 8.643 1.00 96.31 79 GLY A N 1
ATOM 606 C CA . GLY A 1 79 ? -12.390 -11.710 9.877 1.00 96.31 79 GLY A CA 1
ATOM 607 C C . GLY A 1 79 ? -11.213 -11.087 10.630 1.00 96.31 79 GLY A C 1
ATOM 608 O O . GLY A 1 79 ? -11.001 -11.427 11.798 1.00 96.31 79 GLY A O 1
ATOM 609 N N . GLU A 1 80 ? -10.501 -10.145 10.023 1.00 97.75 80 GLU A N 1
ATOM 610 C CA . GLU A 1 80 ? -9.437 -9.369 10.658 1.00 97.75 80 GLU A CA 1
ATOM 611 C C . GLU A 1 80 ? -9.985 -8.066 11.247 1.00 97.75 80 GLU A C 1
ATOM 613 O O . GLU A 1 80 ? -11.021 -7.555 10.825 1.00 97.75 80 GLU A O 1
ATOM 618 N N . GLU A 1 81 ? -9.307 -7.537 12.263 1.00 97.31 81 GLU A N 1
ATOM 619 C CA . GLU A 1 81 ? -9.649 -6.239 12.868 1.00 97.31 81 GLU A CA 1
ATOM 620 C C . GLU A 1 81 ? -8.623 -5.154 12.512 1.00 97.31 81 GLU A C 1
ATOM 622 O O . GLU A 1 81 ? -8.902 -3.963 12.631 1.00 97.31 81 GLU A O 1
ATOM 627 N N . CYS A 1 82 ? -7.424 -5.568 12.104 1.00 97.50 82 CYS A N 1
ATOM 628 C CA . CYS A 1 82 ? -6.316 -4.725 11.677 1.00 97.50 82 CYS A CA 1
ATOM 629 C C . CYS A 1 82 ? -5.286 -5.590 10.938 1.00 97.50 82 CYS A C 1
ATOM 631 O O . CYS A 1 82 ? -5.170 -6.778 11.227 1.00 97.50 82 CYS A O 1
ATOM 633 N N . ASP A 1 83 ? -4.501 -4.987 10.048 1.00 97.56 83 ASP A N 1
ATOM 634 C CA . ASP A 1 83 ? -3.343 -5.629 9.425 1.00 97.56 83 ASP A CA 1
ATOM 635 C C . ASP A 1 83 ? -2.241 -4.577 9.238 1.00 97.56 83 ASP A C 1
ATOM 637 O O . ASP A 1 83 ? -2.403 -3.598 8.507 1.00 97.56 83 ASP A O 1
ATOM 641 N N . CYS A 1 84 ? -1.125 -4.770 9.940 1.00 97.31 84 CYS A N 1
ATOM 642 C CA . CYS A 1 84 ? 0.049 -3.899 9.905 1.00 97.31 84 CYS A CA 1
ATOM 643 C C . CYS A 1 84 ? 1.276 -4.579 9.274 1.00 97.31 84 CYS A C 1
ATOM 645 O O . CYS A 1 84 ? 2.400 -4.109 9.468 1.00 97.31 84 CYS A O 1
ATOM 647 N N . GLY A 1 85 ? 1.074 -5.678 8.545 1.00 97.44 85 GLY A N 1
ATOM 648 C CA . GLY A 1 85 ? 2.134 -6.494 7.971 1.00 97.44 85 GLY A CA 1
ATOM 649 C C . GLY A 1 85 ? 2.682 -7.552 8.927 1.00 97.44 85 GLY A C 1
ATOM 650 O O . GLY A 1 85 ? 2.070 -7.915 9.933 1.00 97.44 85 GLY A O 1
ATOM 651 N N . SER A 1 86 ? 3.875 -8.055 8.607 1.00 97.69 86 SER A N 1
ATOM 652 C CA . SER A 1 86 ? 4.555 -9.075 9.407 1.00 97.69 86 SER A CA 1
ATOM 653 C C . SER A 1 86 ? 4.902 -8.569 10.822 1.00 97.69 86 SER A C 1
ATOM 655 O O . SER A 1 86 ? 5.076 -7.365 11.027 1.00 97.69 86 SER A O 1
ATOM 657 N N . PRO A 1 87 ? 5.104 -9.455 11.818 1.00 97.56 87 PRO A N 1
ATOM 658 C CA . PRO A 1 87 ? 5.572 -9.045 13.145 1.00 97.56 87 PRO A CA 1
ATOM 659 C C . PRO A 1 87 ? 6.902 -8.277 13.152 1.00 97.56 87 PRO A C 1
ATOM 661 O O . PRO A 1 87 ? 7.184 -7.572 14.117 1.00 97.56 87 PRO A O 1
ATOM 664 N N . GLN A 1 88 ? 7.730 -8.443 12.120 1.00 97.25 88 GLN A N 1
ATOM 665 C CA . GLN A 1 88 ? 9.007 -7.751 11.963 1.00 97.25 88 GLN A CA 1
ATOM 666 C C . GLN A 1 88 ? 8.828 -6.326 11.425 1.00 97.25 88 GLN A C 1
ATOM 668 O O . GLN A 1 88 ? 9.578 -5.436 11.821 1.00 97.25 88 GLN A O 1
ATOM 673 N N . ASP A 1 89 ? 7.837 -6.115 10.556 1.00 95.50 89 ASP A N 1
ATOM 674 C CA . ASP A 1 89 ? 7.605 -4.838 9.870 1.00 95.50 89 ASP A CA 1
ATOM 675 C C . ASP A 1 89 ? 6.546 -3.970 10.567 1.00 95.50 89 ASP A C 1
ATOM 677 O O . ASP A 1 89 ? 6.526 -2.748 10.397 1.00 95.50 89 ASP A O 1
ATOM 681 N N . CYS A 1 90 ? 5.669 -4.584 11.368 1.00 97.00 90 CYS A N 1
ATOM 682 C CA . CYS A 1 90 ? 4.547 -3.903 11.995 1.00 97.00 90 CYS A CA 1
ATOM 683 C C . CYS A 1 90 ? 4.994 -2.818 12.978 1.00 97.00 90 CYS A C 1
ATOM 685 O O . CYS A 1 90 ? 5.608 -3.077 14.014 1.00 97.00 90 CYS A O 1
ATOM 687 N N . GLN A 1 91 ? 4.587 -1.586 12.679 1.00 95.81 91 GLN A N 1
ATOM 688 C CA . GLN A 1 91 ? 4.836 -0.415 13.523 1.00 95.81 91 GLN A CA 1
ATOM 689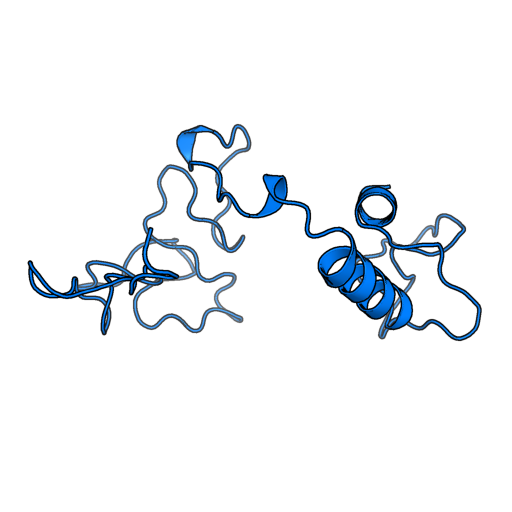 C C . GLN A 1 91 ? 3.610 0.003 14.349 1.00 95.81 91 GLN A C 1
ATOM 691 O O . GLN A 1 91 ? 3.685 0.943 15.142 1.00 95.81 91 GLN A O 1
ATOM 696 N N . SER A 1 92 ? 2.474 -0.685 14.190 1.00 96.12 92 SER A N 1
ATOM 697 C CA . SER A 1 92 ? 1.257 -0.364 14.932 1.00 96.12 92 SER A CA 1
ATOM 698 C C . SER A 1 92 ? 1.373 -0.750 16.410 1.00 96.12 92 SER A C 1
ATOM 700 O O . SER A 1 92 ? 1.577 -1.908 16.793 1.00 96.12 92 SER A O 1
ATOM 702 N N . ALA A 1 93 ? 1.140 0.232 17.281 1.00 95.62 93 ALA A N 1
ATOM 703 C CA . ALA A 1 93 ? 0.949 -0.018 18.704 1.00 95.62 93 ALA A CA 1
ATOM 704 C C . ALA A 1 93 ? -0.414 -0.668 19.005 1.00 95.62 93 ALA A C 1
ATOM 706 O O . ALA A 1 93 ? -0.563 -1.272 20.066 1.00 95.62 93 ALA A O 1
ATOM 707 N N . CYS A 1 94 ? -1.377 -0.578 18.086 1.00 97.94 94 CYS A N 1
ATOM 708 C CA . CYS A 1 94 ? -2.771 -0.974 18.274 1.00 97.94 94 CYS A CA 1
ATOM 709 C C . CYS A 1 94 ? -3.066 -2.393 17.776 1.00 97.94 94 CYS A C 1
ATOM 711 O O . CYS A 1 94 ? -3.970 -3.032 18.308 1.00 97.94 94 CYS A O 1
ATOM 713 N N . CYS A 1 95 ? -2.297 -2.894 16.807 1.00 98.31 95 CYS A N 1
ATOM 714 C CA . CYS A 1 95 ? -2.520 -4.187 16.167 1.00 98.31 95 CYS A CA 1
ATOM 715 C C . CYS A 1 95 ? -1.546 -5.268 16.655 1.00 98.31 95 CYS A C 1
ATOM 717 O O . CYS A 1 95 ? -0.352 -5.010 16.843 1.00 98.31 95 CYS A O 1
ATOM 719 N N . ASP A 1 96 ? -2.045 -6.485 16.879 1.00 98.12 96 ASP A N 1
ATOM 720 C CA . ASP A 1 96 ? -1.223 -7.686 17.020 1.00 98.12 96 ASP A CA 1
ATOM 721 C C . ASP A 1 96 ? -1.003 -8.334 15.646 1.00 98.12 96 ASP A C 1
ATOM 723 O O . ASP A 1 96 ? -1.846 -9.072 15.139 1.00 98.12 96 ASP A O 1
ATOM 727 N N . ALA A 1 97 ? 0.177 -8.088 15.074 1.00 97.81 97 ALA A N 1
ATOM 728 C CA . ALA A 1 97 ? 0.594 -8.581 13.761 1.00 97.81 97 ALA A CA 1
ATOM 729 C C . ALA A 1 97 ? 0.588 -10.112 13.610 1.00 97.81 97 ALA A C 1
ATOM 731 O O . ALA A 1 97 ? 0.648 -10.618 12.497 1.00 97.81 97 ALA A O 1
ATOM 732 N N . ARG A 1 98 ? 0.570 -10.881 14.710 1.00 97.75 98 ARG A N 1
ATOM 733 C CA . ARG A 1 98 ? 0.502 -12.351 14.624 1.00 97.75 98 ARG A CA 1
ATOM 734 C C . ARG A 1 98 ? -0.911 -12.867 14.405 1.00 97.75 98 ARG A C 1
ATOM 736 O O . ARG A 1 98 ? -1.072 -13.989 13.936 1.00 97.75 98 ARG A O 1
ATOM 743 N N . THR A 1 99 ? -1.907 -12.101 14.833 1.00 97.94 99 THR A N 1
ATOM 744 C CA . THR A 1 99 ? -3.304 -12.541 14.885 1.00 97.94 99 THR A CA 1
ATOM 745 C C . THR A 1 99 ? -4.232 -11.659 14.058 1.00 97.94 99 THR A C 1
ATOM 747 O O . THR A 1 99 ? -5.384 -12.039 13.857 1.00 97.94 99 THR A O 1
ATOM 750 N N . CYS A 1 100 ? -3.750 -10.504 13.584 1.00 98.25 100 CYS A N 1
ATOM 751 C CA . CYS A 1 100 ? -4.542 -9.479 12.901 1.00 98.25 100 CYS A CA 1
ATOM 752 C C . CYS A 1 100 ? -5.767 -9.050 13.723 1.00 98.25 100 CYS A C 1
ATOM 754 O O . CYS A 1 100 ? -6.869 -8.808 13.219 1.00 98.25 100 CYS A O 1
ATOM 756 N N . LYS A 1 101 ? -5.559 -8.991 15.045 1.00 98.31 101 LYS A N 1
ATOM 757 C CA . LYS A 1 101 ? -6.529 -8.548 16.044 1.00 98.31 101 LYS A CA 1
ATOM 758 C C . LYS A 1 101 ? -6.051 -7.289 16.736 1.00 98.31 101 LYS A C 1
ATOM 760 O O . LYS A 1 101 ? -4.850 -7.072 16.926 1.00 98.31 101 LYS A O 1
ATOM 765 N N . LEU A 1 102 ? -7.005 -6.473 17.164 1.00 98.38 102 LEU A N 1
ATOM 766 C CA . LEU A 1 102 ? -6.705 -5.320 17.991 1.00 98.38 102 LEU A CA 1
ATOM 767 C C . LEU A 1 102 ? -6.156 -5.790 19.340 1.00 98.38 102 LEU A C 1
ATOM 769 O O . LEU A 1 102 ? -6.667 -6.710 19.983 1.00 98.38 102 LEU A O 1
ATOM 773 N N . LYS A 1 103 ? -5.097 -5.128 19.803 1.00 97.56 103 LYS A N 1
ATOM 774 C CA . LYS A 1 103 ? -4.561 -5.359 21.143 1.00 97.56 103 LYS A CA 1
ATOM 775 C C . LYS A 1 103 ? -5.587 -4.953 22.193 1.00 97.56 103 LYS A C 1
ATOM 777 O O . LYS A 1 103 ? -6.465 -4.119 21.976 1.00 97.56 103 LYS A O 1
ATOM 782 N N . HIS A 1 104 ? -5.429 -5.501 23.393 1.00 94.50 104 HIS A N 1
ATOM 783 C CA . HIS A 1 104 ? -6.313 -5.202 24.512 1.00 94.50 104 HIS A CA 1
ATOM 784 C C . HIS A 1 104 ? -6.493 -3.684 24.721 1.00 94.50 104 HIS A C 1
ATOM 786 O O . HIS A 1 104 ? -5.517 -2.941 24.826 1.00 94.50 104 HIS A O 1
ATOM 792 N N . LYS A 1 105 ? -7.758 -3.247 24.826 1.00 93.31 105 LYS A N 1
ATOM 793 C CA . LYS A 1 105 ? -8.220 -1.845 24.917 1.00 93.31 105 LYS A CA 1
ATOM 794 C C . LYS A 1 105 ? -8.081 -1.005 23.643 1.00 93.31 105 LYS A C 1
ATOM 796 O O . LYS A 1 105 ? -8.562 0.130 23.679 1.00 93.31 105 LYS A O 1
ATOM 801 N N . ALA A 1 106 ? -7.494 -1.486 22.554 1.00 97.44 106 ALA A N 1
ATOM 802 C CA . ALA A 1 106 ? -7.586 -0.784 21.279 1.00 97.44 106 ALA A CA 1
ATOM 803 C C . ALA A 1 106 ? -9.022 -0.872 20.731 1.00 97.44 106 ALA A C 1
ATOM 805 O O . ALA A 1 106 ? -9.737 -1.840 20.975 1.00 97.44 106 ALA A O 1
ATOM 806 N N . GLN A 1 107 ? -9.464 0.189 20.064 1.00 97.12 107 GLN A N 1
ATOM 807 C CA . GLN A 1 107 ? -10.768 0.275 19.398 1.00 97.12 107 GLN A CA 1
ATOM 808 C C . GLN A 1 107 ? -10.626 0.402 17.879 1.00 97.12 107 GLN A C 1
ATOM 810 O O . GLN A 1 107 ? -11.581 0.143 17.161 1.00 97.12 107 GLN A O 1
ATOM 815 N N . CYS A 1 108 ? -9.453 0.826 17.414 1.00 96.50 108 CYS A N 1
ATOM 816 C CA . CYS A 1 108 ? -9.118 1.069 16.018 1.00 96.50 108 CYS A CA 1
ATOM 817 C C . CYS A 1 108 ? -7.589 1.050 15.852 1.00 96.50 108 CYS A C 1
ATOM 819 O O . CYS A 1 108 ? -6.862 1.030 16.856 1.00 96.50 108 CYS A O 1
ATOM 821 N N . ASP A 1 109 ? -7.116 1.093 14.603 1.00 94.50 109 ASP A N 1
ATOM 822 C CA . ASP A 1 109 ? -5.691 1.156 14.254 1.00 94.50 109 ASP A CA 1
ATOM 823 C C . ASP A 1 109 ? -5.355 2.304 13.277 1.00 94.50 109 ASP A C 1
ATOM 825 O O . ASP A 1 109 ? -5.042 3.409 13.717 1.00 94.50 109 ASP A O 1
ATOM 829 N N . SER A 1 110 ? -5.422 2.069 11.960 1.00 80.81 110 SER A N 1
ATOM 830 C CA . SER A 1 110 ? -4.812 2.946 10.938 1.00 80.81 110 SER A CA 1
ATOM 831 C C . SER A 1 110 ? -5.793 3.866 10.192 1.00 80.81 110 SER A C 1
ATOM 833 O O . SER A 1 110 ? -5.482 4.374 9.117 1.00 80.81 110 SER A O 1
ATOM 835 N N . GLU A 1 111 ? -6.999 4.056 10.719 1.00 84.75 111 GLU A N 1
ATOM 836 C CA . GLU A 1 111 ? -8.064 4.826 10.063 1.00 84.75 111 GLU A CA 1
ATOM 837 C C . GLU A 1 111 ? -7.987 6.323 10.398 1.00 84.75 111 GLU A C 1
ATOM 839 O O . GLU A 1 111 ? -7.525 6.712 11.469 1.00 84.75 111 GLU A O 1
ATOM 844 N N . GLU A 1 112 ? -8.524 7.179 9.521 1.00 91.81 112 GLU A N 1
ATOM 845 C CA . GLU A 1 112 ? -8.508 8.646 9.687 1.00 91.81 112 GLU A CA 1
ATOM 846 C C . GLU A 1 112 ? -9.173 9.128 10.993 1.00 91.81 112 GLU A C 1
ATOM 848 O O . GLU A 1 112 ? -8.779 10.142 11.571 1.00 91.81 112 GLU A O 1
ATOM 853 N N . CYS A 1 113 ? -10.174 8.392 11.489 1.00 95.75 113 CYS A N 1
ATOM 854 C CA . CYS A 1 113 ? -10.867 8.696 12.743 1.00 95.75 113 CYS A CA 1
ATOM 855 C C . CYS A 1 113 ? -10.264 7.999 13.978 1.00 95.75 113 CYS A C 1
ATOM 857 O O . CYS A 1 113 ? -10.875 8.025 15.053 1.00 95.75 113 CYS A O 1
ATOM 859 N N . CYS A 1 114 ? -9.085 7.386 13.854 1.00 96.31 114 CYS A N 1
ATOM 860 C CA . CYS A 1 114 ? -8.388 6.744 14.960 1.00 96.31 114 CYS A CA 1
ATOM 861 C C . CYS A 1 114 ? -7.291 7.647 15.533 1.00 96.31 114 CYS A C 1
ATOM 863 O O . CYS A 1 114 ? -6.493 8.241 14.813 1.00 96.31 114 CYS A O 1
ATOM 865 N N . GLU A 1 115 ? -7.221 7.747 16.857 1.00 94.81 115 GLU A N 1
ATOM 866 C CA . GLU A 1 115 ? -6.155 8.455 17.554 1.00 94.81 115 GLU A CA 1
ATOM 867 C C . GLU A 1 115 ? -5.722 7.665 18.786 1.00 94.81 115 GLU A C 1
ATOM 869 O O . GLU A 1 115 ? -6.521 7.396 19.682 1.00 94.81 115 GLU A O 1
ATOM 874 N N . LYS A 1 116 ? -4.438 7.287 18.846 1.00 94.31 116 LYS A N 1
ATOM 875 C CA . LYS A 1 116 ? -3.868 6.504 19.961 1.00 94.31 116 LYS A CA 1
ATOM 876 C C . LYS A 1 116 ? -4.698 5.247 20.279 1.00 94.31 116 LYS A C 1
ATOM 878 O O . LYS A 1 116 ? -5.011 4.976 21.439 1.00 94.31 116 LYS A O 1
ATOM 883 N N . CYS A 1 117 ? -5.060 4.491 19.241 1.00 97.25 117 CYS A N 1
ATOM 884 C CA . CYS A 1 117 ? -5.872 3.271 19.321 1.00 97.25 117 CYS A CA 1
ATOM 885 C C . CYS A 1 117 ? -7.303 3.476 19.849 1.00 97.25 117 CYS A C 1
ATOM 887 O O . CYS A 1 117 ? -7.934 2.525 20.318 1.00 97.25 117 CYS A O 1
ATOM 889 N N . LYS A 1 118 ? -7.811 4.710 19.840 1.00 96.94 118 LYS A N 1
ATOM 890 C CA . LYS A 1 118 ? -9.154 5.074 20.295 1.00 96.94 118 LYS A CA 1
ATOM 891 C C . LYS A 1 118 ? -9.870 5.854 19.211 1.00 96.94 118 LYS A C 1
ATOM 893 O O . LYS A 1 118 ? -9.247 6.618 18.477 1.00 96.94 118 LYS A O 1
ATOM 898 N N . PHE A 1 119 ? -11.184 5.693 19.141 1.00 96.31 119 PHE A N 1
ATOM 899 C CA . PHE A 1 119 ? -11.972 6.542 18.262 1.00 96.31 119 PHE A CA 1
ATOM 900 C C . PHE A 1 119 ? -11.863 7.994 18.718 1.00 96.31 119 PHE A C 1
ATOM 902 O O . PHE A 1 119 ? -11.945 8.298 19.916 1.00 96.31 119 PHE A O 1
ATOM 909 N N . LYS A 1 120 ? -11.702 8.898 17.753 1.00 95.94 120 LYS A N 1
ATOM 910 C CA . LYS A 1 120 ? -11.874 10.327 18.003 1.00 95.94 120 LYS A CA 1
ATOM 911 C C . LYS A 1 120 ? -13.285 10.591 18.539 1.00 95.94 120 LYS A C 1
ATOM 913 O O . LYS A 1 120 ? -14.226 9.834 18.297 1.00 95.94 120 LYS A O 1
ATOM 918 N N . LYS A 1 121 ? -13.435 11.674 19.305 1.00 96.50 121 LYS A N 1
ATOM 919 C CA . LYS A 1 121 ? -14.743 12.071 19.844 1.00 96.50 121 LYS A CA 1
ATOM 920 C C . LYS A 1 121 ? -15.713 12.372 18.700 1.00 96.50 121 LYS A C 1
ATOM 922 O O . LYS A 1 121 ? -15.307 12.908 17.672 1.00 96.50 121 LYS A O 1
ATOM 927 N N . ALA A 1 122 ? -16.993 12.081 18.914 1.00 96.00 122 ALA A N 1
ATOM 928 C CA . ALA A 1 122 ? -18.039 12.441 17.965 1.00 96.00 122 ALA A CA 1
ATOM 929 C C . ALA A 1 122 ? -17.989 13.949 17.651 1.00 96.00 122 ALA A C 1
ATOM 931 O O . ALA A 1 122 ? -17.860 14.770 18.561 1.00 96.00 122 ALA A O 1
ATOM 932 N N . GLY A 1 123 ? -18.063 14.289 16.363 1.00 95.38 123 GLY A N 1
ATOM 933 C CA . GLY A 1 123 ? -17.930 15.661 15.865 1.00 95.38 123 GLY A CA 1
ATOM 934 C C . GLY A 1 123 ? -16.494 16.116 15.579 1.00 95.38 123 GLY A C 1
ATOM 935 O O . GLY A 1 123 ? -16.318 17.213 15.062 1.00 95.38 123 GLY A O 1
ATOM 936 N N . ALA A 1 124 ? -15.471 15.307 15.877 1.00 96.00 124 ALA A N 1
ATOM 937 C CA . ALA A 1 124 ? -14.109 15.595 15.437 1.00 96.00 124 ALA A CA 1
ATOM 938 C C . ALA A 1 124 ? -13.974 15.397 13.920 1.00 96.00 124 ALA A C 1
ATOM 940 O O . ALA A 1 124 ? -14.427 14.391 13.373 1.00 96.00 124 ALA A O 1
ATOM 941 N N . GLU A 1 125 ? -13.309 16.336 13.254 1.00 95.19 125 GLU A N 1
ATOM 942 C CA . GLU A 1 125 ? -12.969 16.216 11.839 1.00 95.19 125 GLU A CA 1
ATOM 943 C C . GLU A 1 125 ? -11.893 15.134 11.642 1.00 95.19 125 GLU A C 1
ATOM 945 O O . GLU A 1 125 ? -10.848 15.156 12.297 1.00 95.19 125 GLU A O 1
ATOM 950 N N . CYS A 1 126 ? -12.156 14.176 10.749 1.00 94.88 126 CYS A N 1
ATOM 951 C CA . CYS A 1 126 ? -11.187 13.140 10.367 1.00 94.88 126 CYS A CA 1
ATOM 952 C C . CYS A 1 126 ? -10.525 13.428 9.012 1.00 94.88 126 CYS A C 1
ATOM 954 O O . CYS A 1 126 ? -9.396 13.008 8.775 1.00 94.88 126 CYS A O 1
ATOM 956 N N . ARG A 1 127 ? -11.221 14.160 8.133 1.00 93.69 127 ARG A N 1
ATOM 957 C CA . ARG A 1 127 ? -10.752 14.553 6.804 1.00 93.69 127 ARG A CA 1
ATOM 958 C C . ARG A 1 127 ? -11.291 15.941 6.476 1.00 93.69 127 ARG A C 1
ATOM 960 O O . ARG A 1 127 ? -12.505 16.126 6.481 1.00 93.69 127 ARG A O 1
ATOM 967 N N . ALA A 1 128 ? -10.393 16.880 6.200 1.00 93.81 128 ALA A N 1
ATOM 968 C CA . ALA A 1 128 ? -10.761 18.237 5.818 1.00 93.81 128 ALA A CA 1
ATOM 969 C C . ALA A 1 128 ? -11.343 18.295 4.398 1.00 93.81 128 ALA A C 1
ATOM 971 O O . ALA A 1 128 ? -11.075 17.417 3.568 1.00 93.81 128 ALA A O 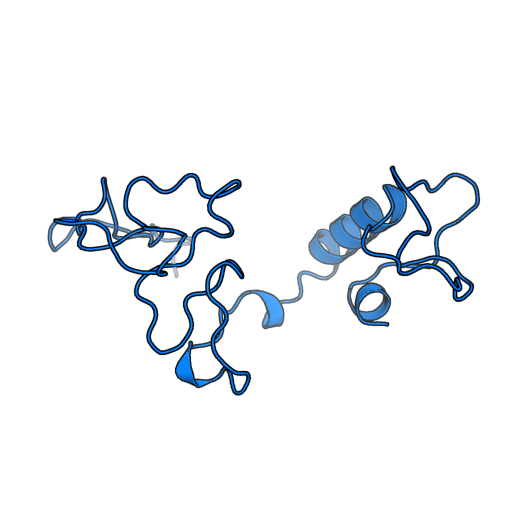1
ATOM 972 N N . ALA A 1 129 ? -12.103 19.354 4.119 1.00 94.88 129 ALA A N 1
ATOM 973 C CA . ALA A 1 129 ? -12.536 19.679 2.765 1.00 94.88 129 ALA A CA 1
ATOM 974 C C . ALA A 1 129 ? -11.313 19.822 1.845 1.00 94.88 129 ALA A C 1
ATOM 976 O O . ALA A 1 129 ? -10.324 20.475 2.186 1.00 94.88 129 ALA A O 1
ATOM 977 N N . LYS A 1 130 ? -11.364 19.160 0.688 1.00 93.81 130 LYS A N 1
ATOM 978 C CA . LYS A 1 130 ? -10.275 19.188 -0.296 1.00 93.81 130 LYS A CA 1
ATOM 979 C C . LYS A 1 130 ? -10.317 20.461 -1.141 1.00 93.81 130 LYS A C 1
ATOM 981 O O . LYS A 1 130 ? -9.271 20.978 -1.529 1.00 93.81 130 LYS A O 1
ATOM 986 N N . ASP A 1 131 ? -11.525 20.916 -1.431 1.00 94.50 131 ASP A N 1
ATOM 987 C CA . ASP A 1 131 ? -11.863 22.105 -2.193 1.00 94.50 131 ASP A CA 1
ATOM 988 C C . ASP A 1 131 ? -13.246 22.603 -1.727 1.00 94.50 131 ASP A C 1
ATOM 990 O O . ASP A 1 131 ? -13.773 22.110 -0.728 1.00 94.50 131 ASP A O 1
ATOM 994 N N . ASP A 1 132 ? -13.800 23.620 -2.387 1.00 94.25 132 ASP A N 1
ATOM 995 C CA . ASP A 1 132 ? -15.062 24.255 -1.982 1.00 94.25 132 ASP A CA 1
ATOM 996 C C . ASP A 1 132 ? -16.320 23.434 -2.367 1.00 94.25 132 ASP A C 1
ATOM 998 O O . ASP A 1 132 ? -17.441 23.918 -2.185 1.00 94.25 132 ASP A O 1
ATOM 1002 N N . CYS A 1 133 ? -16.151 22.228 -2.935 1.00 89.31 133 CYS A N 1
ATOM 1003 C CA . CYS A 1 133 ? -17.210 21.291 -3.346 1.00 89.31 133 CYS A CA 1
ATOM 1004 C C . CYS A 1 133 ? -17.160 19.962 -2.567 1.00 89.31 133 CYS A C 1
ATOM 1006 O O . CYS A 1 133 ? -18.186 19.244 -2.627 1.00 89.31 133 CYS A O 1
#